Protein AF-A0A350CQW1-F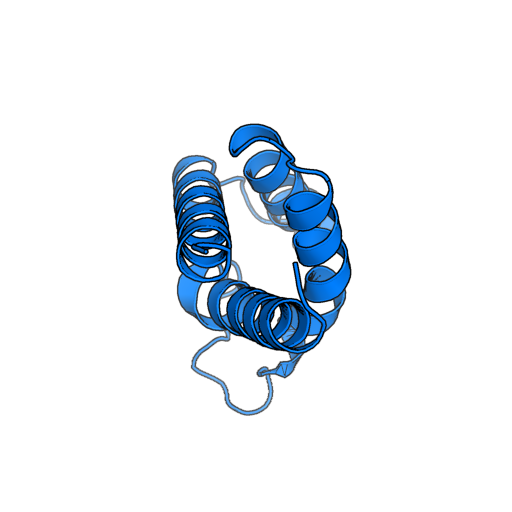1 (afdb_monomer_lite)

Secondary structure (DSSP, 8-state):
--HHHHHHHHHHHHHHIIIII-TTS-TT-GGGTTTTTTTHHHHHHHHHTT--HHHHHHHHHHIIIIIS-PPP-HHHHHHHHHHHHHHHHHHS--

Structure (mmCIF, N/CA/C/O backbone):
data_AF-A0A350CQW1-F1
#
_entry.id   AF-A0A350CQW1-F1
#
loop_
_atom_site.group_PDB
_atom_site.id
_atom_site.type_symbol
_atom_site.label_atom_id
_atom_site.label_alt_id
_atom_site.label_comp_id
_atom_site.label_asym_id
_atom_site.label_entity_id
_atom_site.label_seq_id
_atom_site.pdbx_PDB_ins_code
_atom_site.Cartn_x
_atom_site.Cartn_y
_atom_site.Cartn_z
_atom_site.occupancy
_atom_site.B_iso_or_equiv
_atom_site.auth_seq_id
_atom_site.auth_comp_id
_atom_site.auth_asym_id
_atom_site.auth_atom_id
_atom_site.pdbx_PDB_model_num
ATOM 1 N N . MET A 1 1 ? -10.373 2.164 15.970 1.00 83.31 1 MET A N 1
ATOM 2 C CA . MET A 1 1 ? -9.797 0.851 15.644 1.00 83.31 1 MET A CA 1
ATOM 3 C C . MET A 1 1 ? -9.137 0.287 16.891 1.00 83.31 1 MET A C 1
ATOM 5 O O . MET A 1 1 ? -8.336 0.993 17.503 1.00 83.31 1 MET A O 1
ATOM 9 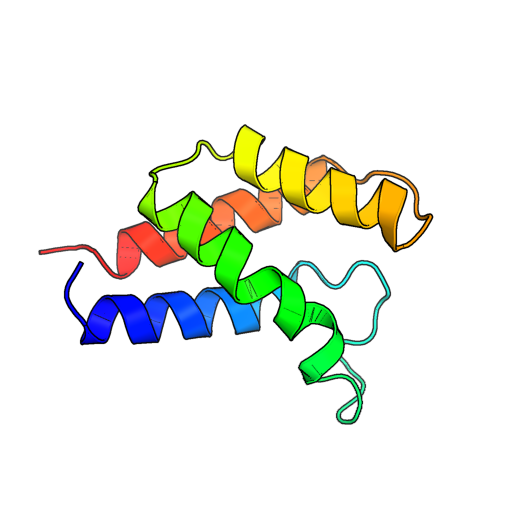N N . SER A 1 2 ? -9.496 -0.925 17.304 1.00 91.69 2 SER A N 1
ATOM 10 C CA . SER A 1 2 ? -8.842 -1.625 18.416 1.00 91.69 2 SER A CA 1
ATOM 11 C C . SER A 1 2 ? -7.417 -2.069 18.046 1.00 91.69 2 SER A C 1
ATOM 13 O O . SER A 1 2 ? -7.045 -2.105 16.872 1.00 91.69 2 SER A O 1
ATOM 15 N N . THR A 1 3 ? -6.595 -2.451 19.032 1.00 93.25 3 THR A N 1
ATOM 16 C CA . THR A 1 3 ? -5.247 -3.003 18.777 1.00 93.25 3 THR A CA 1
ATOM 17 C C . THR A 1 3 ? -5.295 -4.235 17.866 1.00 93.25 3 THR A C 1
ATOM 19 O O . THR A 1 3 ? -4.417 -4.420 17.023 1.00 93.25 3 THR A O 1
ATOM 22 N N . GLN A 1 4 ? -6.326 -5.074 18.018 1.00 95.25 4 GLN A N 1
ATOM 23 C CA . GLN A 1 4 ? -6.488 -6.292 17.227 1.00 95.25 4 GLN A CA 1
ATOM 24 C C . GLN A 1 4 ? -6.839 -5.976 15.769 1.00 95.25 4 GLN A C 1
ATOM 26 O O . GLN A 1 4 ? -6.217 -6.527 14.862 1.00 95.25 4 GLN A O 1
ATOM 31 N N . GLU A 1 5 ? -7.780 -5.061 15.542 1.00 95.88 5 GLU A N 1
ATOM 32 C CA . GLU A 1 5 ? -8.131 -4.585 14.200 1.00 95.88 5 GLU A CA 1
ATOM 33 C C . GLU A 1 5 ? -6.942 -3.894 13.531 1.00 95.88 5 GLU A C 1
ATOM 35 O O . GLU A 1 5 ? -6.666 -4.142 12.363 1.00 95.88 5 GLU A O 1
ATOM 40 N N . GLY A 1 6 ? -6.174 -3.097 14.283 1.00 97.25 6 GLY A N 1
ATOM 41 C CA . GLY A 1 6 ? -4.981 -2.434 13.763 1.00 97.25 6 GLY A CA 1
ATOM 42 C C . GLY A 1 6 ? -3.911 -3.418 13.317 1.00 97.25 6 GLY A C 1
ATOM 43 O O . GLY A 1 6 ? -3.352 -3.271 12.232 1.00 97.25 6 GLY A O 1
ATOM 44 N N . LYS A 1 7 ? -3.670 -4.471 14.103 1.00 97.88 7 LYS A N 1
ATOM 45 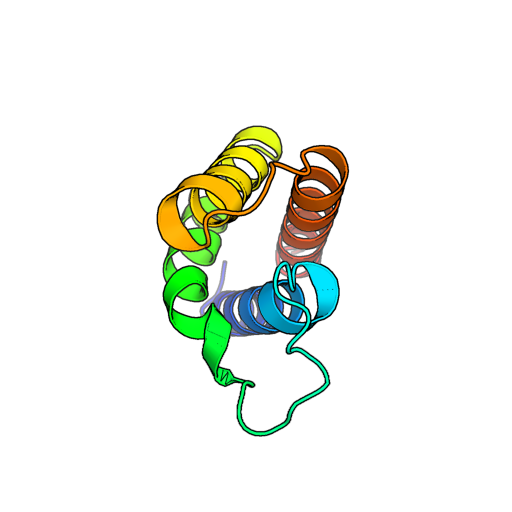C CA . LYS A 1 7 ? -2.758 -5.549 13.709 1.00 97.88 7 LYS A CA 1
ATOM 46 C C . LYS A 1 7 ? -3.264 -6.290 12.469 1.00 97.88 7 LYS A C 1
ATOM 48 O O . LYS A 1 7 ? -2.465 -6.572 11.579 1.00 97.88 7 LYS A O 1
ATOM 53 N N . ALA A 1 8 ? -4.563 -6.581 12.400 1.00 98.06 8 ALA A N 1
ATOM 54 C CA . ALA A 1 8 ? -5.162 -7.229 11.238 1.00 98.06 8 ALA A CA 1
ATOM 55 C C . ALA A 1 8 ? -5.037 -6.351 9.985 1.00 98.06 8 ALA A C 1
ATOM 57 O O . ALA A 1 8 ? -4.589 -6.830 8.948 1.00 98.06 8 ALA A O 1
ATOM 58 N N . LEU A 1 9 ? -5.341 -5.055 10.084 1.00 98.38 9 LEU A N 1
ATOM 59 C CA . LEU A 1 9 ? -5.229 -4.123 8.967 1.00 98.38 9 LEU A CA 1
ATOM 60 C C . LEU A 1 9 ? -3.777 -3.989 8.499 1.00 98.38 9 LEU A C 1
ATOM 62 O O . LEU A 1 9 ? -3.526 -4.035 7.301 1.00 98.38 9 LEU A O 1
ATOM 66 N N . TYR A 1 10 ? -2.814 -3.904 9.419 1.00 98.62 10 TYR A N 1
ATOM 67 C CA . TYR A 1 10 ? -1.391 -3.873 9.070 1.00 98.62 10 TYR A CA 1
ATOM 68 C C . TYR A 1 10 ? -0.969 -5.115 8.268 1.00 98.62 10 TYR A C 1
ATOM 70 O O . TYR A 1 10 ? -0.252 -5.000 7.276 1.00 98.62 10 TYR A O 1
ATOM 78 N N . GLN A 1 11 ? -1.457 -6.300 8.654 1.00 98.62 11 GLN A N 1
ATOM 79 C CA . GLN A 1 11 ? -1.224 -7.539 7.903 1.00 98.62 11 GLN A CA 1
ATOM 80 C C . GLN A 1 11 ? -1.867 -7.495 6.510 1.00 98.62 11 GLN A C 1
ATOM 82 O O . GLN A 1 11 ? -1.219 -7.866 5.536 1.00 98.62 11 GLN A O 1
ATOM 87 N N . ARG A 1 12 ? -3.099 -6.983 6.384 1.00 98.69 12 ARG A N 1
ATOM 88 C CA . ARG A 1 12 ? -3.759 -6.834 5.075 1.00 98.69 12 ARG A CA 1
ATOM 89 C C . ARG A 1 12 ? -3.036 -5.863 4.157 1.00 98.69 12 ARG A C 1
ATOM 91 O O . ARG A 1 12 ? -2.930 -6.137 2.969 1.00 98.69 12 ARG A O 1
ATOM 98 N N . VAL A 1 13 ? -2.500 -4.768 4.691 1.00 98.81 13 VAL A N 1
ATOM 99 C CA . VAL A 1 13 ? -1.667 -3.842 3.914 1.00 98.81 13 VAL A CA 1
ATOM 100 C C . VAL A 1 13 ? -0.442 -4.574 3.358 1.00 98.81 13 VAL A C 1
ATOM 102 O O . VAL A 1 13 ? -0.186 -4.501 2.161 1.00 98.81 13 VAL A O 1
ATOM 105 N N . ASP A 1 14 ? 0.280 -5.325 4.192 1.00 98.81 14 ASP A N 1
ATOM 106 C CA . ASP A 1 14 ? 1.450 -6.107 3.766 1.00 98.81 14 ASP A CA 1
ATOM 107 C C . ASP A 1 14 ? 1.114 -7.173 2.704 1.00 98.81 14 ASP A C 1
ATOM 109 O O . ASP A 1 14 ? 1.865 -7.368 1.749 1.00 98.81 14 ASP A O 1
ATOM 113 N N . GLU A 1 15 ? -0.025 -7.854 2.828 1.00 98.75 15 GLU A N 1
ATOM 114 C CA . GLU A 1 15 ? -0.506 -8.814 1.825 1.00 98.75 15 GLU A CA 1
ATOM 115 C C . GLU A 1 15 ? -0.880 -8.128 0.505 1.00 98.75 15 GLU A C 1
ATOM 117 O O . GLU A 1 15 ? -0.463 -8.574 -0.563 1.00 98.75 15 GLU A O 1
ATOM 122 N N . VAL A 1 16 ? -1.639 -7.032 0.558 1.00 98.81 16 VAL A N 1
ATOM 123 C CA . VAL A 1 16 ? -2.110 -6.321 -0.638 1.00 98.81 16 VAL A CA 1
ATOM 124 C C . VAL A 1 16 ? -0.947 -5.696 -1.406 1.00 98.81 16 VAL A C 1
ATOM 126 O O . VAL A 1 16 ? -0.892 -5.816 -2.631 1.00 98.81 16 VAL A O 1
ATOM 129 N N . LEU A 1 17 ? 0.018 -5.081 -0.716 1.00 98.75 17 LEU A N 1
ATOM 130 C CA . LEU A 1 17 ? 1.201 -4.535 -1.382 1.00 98.75 17 LEU A CA 1
ATOM 131 C C . LEU A 1 17 ? 2.033 -5.636 -2.047 1.00 98.75 17 LEU A C 1
ATOM 133 O O . LEU A 1 17 ? 2.512 -5.446 -3.163 1.00 98.75 17 LEU A O 1
ATOM 137 N N . HIS A 1 18 ? 2.174 -6.794 -1.398 1.00 98.69 18 HIS A N 1
ATOM 138 C CA . HIS A 1 18 ? 2.983 -7.877 -1.940 1.00 98.69 18 HIS A CA 1
ATOM 139 C C . HIS A 1 18 ? 2.311 -8.662 -3.063 1.00 98.69 18 HIS A C 1
ATOM 141 O O . HIS A 1 18 ? 2.988 -8.980 -4.028 1.00 98.69 18 HIS A O 1
ATOM 147 N N . TYR A 1 19 ? 1.017 -8.971 -2.967 1.00 98.50 19 TYR A N 1
ATOM 148 C CA . TYR A 1 19 ? 0.348 -9.861 -3.922 1.00 98.50 19 TYR A CA 1
ATOM 149 C C . TYR A 1 19 ? -0.473 -9.143 -4.997 1.00 98.50 19 TYR A C 1
ATOM 151 O O . TYR A 1 19 ? -0.693 -9.724 -6.056 1.00 98.50 19 TYR A O 1
ATOM 159 N N . LEU A 1 20 ? -0.969 -7.928 -4.735 1.00 98.38 20 LEU A N 1
ATOM 160 C CA . LEU A 1 20 ? -1.849 -7.216 -5.673 1.00 98.38 20 LEU A CA 1
ATOM 161 C C . LEU A 1 20 ? -1.158 -6.031 -6.345 1.00 98.38 20 LEU A C 1
ATOM 163 O O . LEU A 1 20 ? -1.383 -5.798 -7.528 1.00 98.38 20 LEU A O 1
ATOM 167 N N . TRP A 1 21 ? -0.361 -5.261 -5.603 1.00 98.56 21 TRP A N 1
ATOM 168 C CA . TRP A 1 21 ? 0.308 -4.093 -6.176 1.00 98.56 21 TRP A CA 1
ATOM 169 C C . TRP A 1 21 ? 1.513 -4.485 -7.033 1.00 98.56 21 TRP A C 1
ATOM 171 O O . TRP A 1 21 ? 1.589 -4.047 -8.176 1.00 98.56 21 TRP A O 1
ATOM 181 N N . ASP A 1 22 ? 2.419 -5.293 -6.472 1.00 98.38 22 ASP A N 1
ATOM 182 C CA . ASP A 1 22 ? 3.579 -5.953 -7.098 1.00 98.38 22 ASP A CA 1
ATOM 183 C C . ASP A 1 22 ? 4.103 -5.361 -8.432 1.00 98.38 22 ASP A C 1
ATOM 185 O O . ASP A 1 22 ? 4.178 -6.064 -9.445 1.00 98.38 22 ASP A O 1
ATOM 189 N N . PRO A 1 23 ? 4.497 -4.077 -8.478 1.00 98.00 23 PRO A N 1
ATOM 190 C CA . PRO A 1 23 ? 4.829 -3.404 -9.735 1.00 98.00 23 PRO A CA 1
ATOM 191 C C . PRO A 1 23 ? 6.086 -3.960 -10.423 1.00 98.00 23 PRO A C 1
ATOM 193 O O . PRO A 1 23 ? 6.248 -3.767 -11.628 1.00 98.00 23 PRO A O 1
ATOM 196 N N . ILE A 1 24 ? 6.969 -4.645 -9.685 1.00 97.81 24 ILE 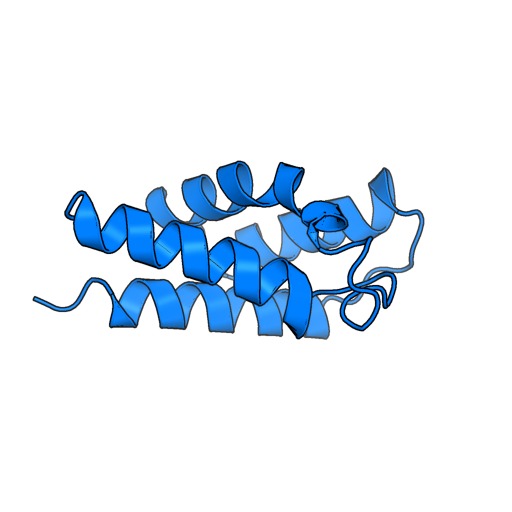A N 1
ATOM 197 C CA . ILE A 1 24 ? 8.181 -5.285 -10.227 1.00 97.81 24 ILE A CA 1
ATOM 198 C C . ILE A 1 24 ? 8.044 -6.808 -10.400 1.00 97.81 24 ILE A C 1
ATOM 200 O O . ILE A 1 24 ? 8.981 -7.445 -10.878 1.00 97.81 24 ILE A O 1
ATOM 204 N N . GLY A 1 25 ? 6.885 -7.395 -10.077 1.00 97.88 25 GLY A N 1
ATOM 205 C CA . GLY A 1 25 ? 6.568 -8.792 -10.395 1.00 97.88 25 GLY A CA 1
ATOM 206 C C . GLY A 1 25 ? 7.325 -9.839 -9.569 1.00 97.88 25 GLY A C 1
ATOM 207 O O . GLY A 1 25 ? 7.709 -10.880 -10.105 1.00 97.88 25 GLY A O 1
ATOM 208 N N . VAL A 1 26 ? 7.583 -9.574 -8.285 1.00 98.25 26 VAL A N 1
ATOM 209 C CA . VAL A 1 26 ? 8.377 -10.451 -7.404 1.00 98.25 26 VAL A CA 1
ATOM 210 C C . VAL A 1 26 ? 7.546 -11.256 -6.402 1.00 98.25 26 VAL A C 1
ATOM 212 O O . VAL A 1 26 ? 8.108 -12.046 -5.643 1.00 98.25 26 VAL A O 1
ATOM 215 N N . SER A 1 27 ? 6.218 -11.128 -6.410 1.00 98.06 27 SER A N 1
ATOM 216 C CA . SER A 1 27 ? 5.304 -11.841 -5.497 1.00 98.06 27 SER A CA 1
ATOM 217 C C . SER A 1 27 ? 5.418 -13.370 -5.540 1.00 98.06 27 SER A C 1
ATOM 219 O O . SER A 1 27 ? 5.161 -14.053 -4.549 1.00 98.06 27 SER A O 1
ATOM 221 N N . GLY A 1 28 ? 5.844 -13.929 -6.676 1.00 97.94 28 GLY A N 1
ATOM 222 C CA . GLY A 1 28 ? 6.084 -15.364 -6.848 1.00 97.94 28 GLY A CA 1
ATOM 223 C C . GLY A 1 28 ? 7.433 -15.860 -6.312 1.00 97.94 28 GLY A C 1
ATOM 224 O O . GLY A 1 28 ? 7.696 -17.060 -6.366 1.00 97.94 28 GLY A O 1
ATOM 225 N N . ILE A 1 29 ? 8.304 -14.970 -5.826 1.00 98.19 29 ILE A N 1
ATOM 226 C CA . ILE A 1 29 ? 9.666 -15.297 -5.391 1.00 98.19 29 ILE A CA 1
ATOM 227 C C . ILE A 1 29 ? 9.707 -15.314 -3.855 1.00 98.19 29 ILE A C 1
ATOM 229 O O . ILE A 1 29 ? 9.691 -14.250 -3.236 1.00 98.19 29 ILE A O 1
ATOM 233 N N . PRO A 1 30 ? 9.844 -16.485 -3.197 1.00 96.00 30 PRO A N 1
ATOM 234 C CA . PRO A 1 30 ? 9.799 -16.566 -1.732 1.00 96.00 30 PRO A CA 1
ATOM 235 C C . PRO A 1 30 ? 10.843 -15.695 -1.019 1.00 96.00 30 PRO A C 1
ATOM 237 O O . PRO A 1 30 ? 10.573 -15.142 0.044 1.00 96.00 30 PRO A O 1
ATOM 240 N N . ALA A 1 31 ? 12.027 -15.540 -1.618 1.00 97.62 31 ALA A N 1
ATOM 241 C CA . ALA A 1 31 ? 13.101 -14.708 -1.076 1.00 97.62 31 ALA A CA 1
ATOM 242 C C . ALA A 1 31 ? 12.800 -13.195 -1.128 1.00 97.62 31 ALA A C 1
ATOM 244 O O . ALA A 1 31 ? 13.474 -12.436 -0.442 1.00 97.62 31 ALA A O 1
ATOM 245 N N . ALA A 1 32 ? 11.796 -12.767 -1.902 1.00 97.75 32 ALA A N 1
ATOM 246 C CA . ALA A 1 32 ? 11.399 -11.371 -2.079 1.00 97.75 32 ALA A CA 1
ATOM 247 C C . ALA A 1 32 ? 10.147 -10.994 -1.263 1.00 97.75 32 ALA A C 1
ATOM 249 O O . ALA A 1 32 ? 9.528 -9.957 -1.506 1.00 97.75 32 ALA A O 1
ATOM 250 N N . ARG A 1 33 ? 9.740 -11.807 -0.271 1.00 97.56 33 ARG A N 1
ATOM 251 C CA . ARG A 1 33 ? 8.538 -11.519 0.535 1.00 97.56 33 ARG A CA 1
ATOM 252 C C . ARG A 1 33 ? 8.605 -10.163 1.243 1.00 97.56 33 ARG A C 1
ATOM 254 O O . ARG A 1 33 ? 7.571 -9.550 1.496 1.00 97.56 33 ARG A O 1
ATOM 261 N N . ASN A 1 34 ? 9.803 -9.698 1.574 1.00 97.31 34 ASN A N 1
ATOM 262 C CA . ASN A 1 34 ? 10.020 -8.436 2.270 1.00 97.31 34 ASN A CA 1
ATOM 263 C C . ASN A 1 34 ? 10.213 -7.224 1.345 1.00 97.31 34 ASN A C 1
ATOM 265 O O . ASN A 1 34 ? 10.358 -6.124 1.873 1.00 97.31 34 ASN A O 1
ATOM 269 N N . GLU A 1 35 ? 10.175 -7.393 0.017 1.00 98.25 35 GLU A N 1
ATOM 270 C CA . GLU A 1 35 ? 10.489 -6.333 -0.956 1.00 98.25 35 GLU A CA 1
ATOM 271 C C . GLU A 1 35 ? 9.719 -5.031 -0.685 1.00 98.25 35 GLU A C 1
ATOM 273 O O . GLU A 1 35 ? 10.283 -3.941 -0.693 1.00 98.25 35 GLU A O 1
ATOM 278 N N . TYR A 1 36 ? 8.430 -5.146 -0.360 1.00 98.44 36 TYR A N 1
ATOM 279 C CA . TYR A 1 36 ? 7.543 -3.995 -0.173 1.00 98.44 36 TYR A CA 1
ATOM 280 C C . TYR A 1 36 ? 7.280 -3.633 1.297 1.00 98.44 36 TYR A C 1
ATOM 282 O O . TYR A 1 36 ? 6.481 -2.738 1.578 1.00 98.44 36 TYR A O 1
ATOM 290 N N . GLN A 1 37 ? 7.936 -4.301 2.255 1.00 98.12 37 GLN A N 1
ATOM 291 C CA . GLN A 1 37 ? 7.648 -4.125 3.687 1.00 98.12 37 GLN A CA 1
ATOM 292 C C . GLN A 1 37 ? 7.910 -2.703 4.195 1.00 98.12 37 GLN A C 1
ATOM 294 O O . GLN A 1 37 ? 7.246 -2.254 5.130 1.00 98.12 37 GLN A O 1
ATOM 299 N N . SER A 1 38 ? 8.845 -1.977 3.581 1.00 98.25 38 SER A N 1
ATOM 300 C CA . SER A 1 38 ? 9.171 -0.595 3.950 1.00 98.25 38 SER A CA 1
ATOM 301 C C . SER A 1 38 ? 8.014 0.386 3.713 1.00 98.25 38 SER A C 1
ATOM 303 O O . SER A 1 38 ? 7.941 1.412 4.390 1.00 98.25 38 SER A O 1
ATOM 305 N N . TYR A 1 39 ? 7.081 0.067 2.808 1.00 98.56 39 TYR A N 1
ATOM 306 C CA . TYR A 1 39 ? 5.935 0.918 2.470 1.00 98.56 39 TYR A CA 1
ATOM 307 C C . TYR A 1 39 ? 4.699 0.645 3.337 1.00 98.56 39 TYR A C 1
ATOM 309 O O . TYR A 1 39 ? 3.849 1.523 3.499 1.00 98.56 39 TYR A O 1
ATOM 317 N N . VAL A 1 40 ? 4.616 -0.542 3.947 1.00 98.81 40 VAL A N 1
ATOM 318 C CA . VAL A 1 40 ? 3.501 -0.967 4.811 1.00 98.81 40 VAL A CA 1
ATOM 319 C C . VAL A 1 40 ? 3.162 0.051 5.909 1.00 98.81 40 VAL A C 1
ATOM 321 O O . VAL A 1 40 ? 1.993 0.434 5.991 1.00 98.81 40 VAL A O 1
ATOM 324 N N . PRO A 1 41 ? 4.111 0.551 6.731 1.00 98.75 41 PRO A N 1
ATOM 325 C CA . PRO A 1 41 ? 3.768 1.484 7.806 1.00 98.75 41 PRO A CA 1
ATOM 326 C C . PRO A 1 41 ? 3.210 2.817 7.293 1.00 98.75 41 PRO A C 1
ATOM 328 O O . PRO A 1 41 ? 2.366 3.415 7.957 1.00 98.75 41 PRO A O 1
ATOM 331 N N . ILE A 1 42 ? 3.630 3.267 6.108 1.00 98.75 42 ILE A N 1
ATOM 332 C CA . ILE A 1 42 ? 3.170 4.532 5.523 1.00 98.75 42 ILE A CA 1
ATOM 333 C C . ILE A 1 42 ? 1.750 4.372 4.976 1.00 98.75 42 ILE A C 1
ATOM 335 O O . ILE A 1 42 ? 0.875 5.176 5.288 1.00 98.75 42 ILE A O 1
ATOM 339 N N . VAL A 1 43 ? 1.485 3.299 4.225 1.00 98.81 43 VAL A N 1
ATOM 340 C CA . VAL A 1 43 ? 0.135 3.005 3.715 1.00 98.81 43 VAL A CA 1
ATOM 341 C C . VAL A 1 43 ? -0.846 2.763 4.865 1.00 98.81 43 VAL A C 1
ATOM 343 O O . VAL A 1 43 ? -1.972 3.258 4.835 1.00 98.81 43 VAL A O 1
ATOM 346 N N . PHE A 1 44 ? -0.413 2.068 5.917 1.00 98.75 44 PHE A N 1
ATOM 347 C CA . PHE A 1 44 ? -1.202 1.891 7.134 1.00 98.75 44 PHE A CA 1
ATOM 348 C C . PHE A 1 44 ? -1.534 3.228 7.819 1.00 98.75 44 PHE A C 1
ATOM 350 O O . PHE A 1 44 ? -2.673 3.431 8.244 1.00 98.75 44 PHE A O 1
ATOM 357 N N . ALA A 1 45 ? -0.574 4.156 7.905 1.00 98.56 45 ALA A N 1
ATOM 358 C CA . ALA A 1 45 ? -0.812 5.493 8.449 1.00 98.56 45 ALA A CA 1
ATOM 359 C C . ALA A 1 45 ? -1.832 6.277 7.606 1.00 98.56 45 ALA A C 1
ATOM 361 O O . ALA A 1 45 ? -2.812 6.770 8.160 1.00 98.56 45 ALA A O 1
ATOM 362 N N . LEU A 1 46 ? -1.679 6.288 6.275 1.00 98.75 46 LEU A N 1
ATOM 363 C CA . LEU A 1 46 ? -2.632 6.928 5.357 1.00 98.75 46 LEU A CA 1
ATOM 364 C C . LEU A 1 46 ? -4.054 6.385 5.538 1.00 98.75 46 LEU A C 1
ATOM 366 O O . LEU A 1 46 ? -5.018 7.149 5.601 1.00 98.75 46 LEU A O 1
ATOM 370 N N . LEU A 1 47 ? -4.196 5.064 5.675 1.00 98.31 47 LEU A N 1
ATOM 371 C CA . LEU A 1 47 ? -5.485 4.448 5.963 1.00 98.31 47 LEU A CA 1
ATOM 372 C C . LEU A 1 47 ? -6.050 4.946 7.295 1.00 98.31 47 LEU A C 1
ATOM 374 O O . LEU A 1 47 ? -7.208 5.349 7.330 1.00 98.31 47 LEU A O 1
ATOM 378 N N . ASN A 1 48 ? -5.271 4.976 8.377 1.00 96.31 48 ASN A N 1
ATOM 379 C CA . ASN A 1 48 ? -5.741 5.461 9.683 1.00 96.31 48 ASN A CA 1
ATOM 380 C C . ASN A 1 48 ? -6.121 6.943 9.689 1.00 96.31 48 ASN A C 1
ATOM 382 O O . ASN A 1 48 ? -7.083 7.323 10.353 1.00 96.31 48 ASN A O 1
ATOM 386 N N . GLU A 1 49 ? -5.425 7.757 8.902 1.00 97.06 49 GLU A N 1
ATOM 387 C CA . GLU A 1 49 ? -5.714 9.180 8.707 1.00 97.06 49 GLU A CA 1
ATOM 388 C C . GLU A 1 49 ? -6.934 9.425 7.802 1.00 97.06 49 GLU A C 1
ATOM 390 O O . GLU A 1 49 ? -7.311 10.569 7.562 1.00 97.06 49 GLU A O 1
ATOM 395 N N . ASN A 1 50 ? -7.600 8.358 7.345 1.00 96.25 50 ASN A N 1
ATOM 396 C CA . ASN A 1 50 ? -8.731 8.404 6.416 1.00 96.25 50 ASN A CA 1
ATOM 397 C C . ASN A 1 50 ? -8.374 9.085 5.086 1.00 96.25 50 ASN A C 1
ATOM 399 O O . ASN A 1 50 ? -9.210 9.773 4.498 1.00 96.25 50 ASN A O 1
ATOM 403 N N . ALA A 1 51 ? -7.145 8.881 4.601 1.00 98.06 51 ALA A N 1
ATOM 404 C CA . ALA A 1 51 ? -6.750 9.335 3.278 1.00 98.06 51 ALA A CA 1
ATOM 405 C C . ALA A 1 51 ? -7.712 8.783 2.212 1.00 98.06 51 ALA A C 1
ATOM 407 O O . ALA A 1 51 ? -8.122 7.616 2.234 1.00 98.06 51 ALA A O 1
ATOM 408 N N . SER A 1 52 ? -8.072 9.643 1.264 1.00 97.88 52 SER A N 1
ATOM 409 C CA . SER A 1 52 ? -8.896 9.272 0.118 1.00 97.88 52 SER A CA 1
ATOM 410 C C . SER A 1 52 ? -8.196 8.239 -0.767 1.00 97.88 52 SER A C 1
ATOM 412 O O . SER A 1 52 ? -6.969 8.106 -0.762 1.00 97.88 52 SER A O 1
ATOM 414 N N . MET A 1 53 ? -8.988 7.541 -1.584 1.00 97.38 53 MET A N 1
ATOM 415 C CA . MET A 1 53 ? -8.483 6.549 -2.535 1.00 97.38 53 MET A CA 1
ATOM 416 C C . MET A 1 53 ? -7.416 7.160 -3.456 1.00 97.38 53 MET A C 1
ATOM 418 O O . MET A 1 53 ? -6.372 6.556 -3.679 1.00 97.38 53 MET A O 1
ATOM 422 N N . GLU A 1 54 ? -7.637 8.391 -3.928 1.00 98.19 54 GLU A N 1
ATOM 423 C CA . GLU A 1 54 ? -6.698 9.104 -4.802 1.00 98.19 54 GLU A CA 1
ATOM 424 C C . GLU A 1 54 ? -5.387 9.474 -4.093 1.00 98.19 54 GLU A C 1
ATOM 426 O O . GLU A 1 54 ? -4.329 9.429 -4.714 1.00 98.19 54 GLU A O 1
ATOM 431 N N . GLN A 1 55 ? -5.416 9.794 -2.793 1.00 98.56 55 GLN A N 1
ATOM 432 C CA . GLN A 1 55 ? -4.190 10.062 -2.028 1.00 98.56 55 GLN A CA 1
ATOM 433 C C . GLN A 1 55 ? -3.331 8.801 -1.885 1.00 98.56 55 GLN A C 1
ATOM 435 O O . GLN A 1 55 ? -2.117 8.859 -2.074 1.00 98.56 55 GLN A O 1
ATOM 440 N N . ILE A 1 56 ? -3.955 7.654 -1.599 1.00 98.75 56 ILE A N 1
ATOM 441 C CA . ILE A 1 56 ? -3.249 6.370 -1.490 1.00 98.75 56 ILE A CA 1
ATOM 442 C C . ILE A 1 56 ? -2.713 5.943 -2.863 1.00 98.75 56 ILE A C 1
ATOM 444 O O . ILE A 1 56 ? -1.537 5.600 -2.984 1.00 98.75 56 ILE A O 1
ATOM 448 N N . ALA A 1 57 ? -3.536 6.016 -3.913 1.00 98.69 57 ALA A N 1
ATOM 449 C CA . ALA A 1 57 ? -3.122 5.683 -5.276 1.00 98.69 57 ALA A CA 1
ATOM 450 C C . ALA A 1 57 ? -1.978 6.588 -5.767 1.00 98.69 57 ALA A C 1
ATOM 452 O O . ALA A 1 57 ? -1.014 6.101 -6.359 1.00 98.69 57 ALA A O 1
ATOM 453 N N . GLY A 1 58 ? -2.049 7.890 -5.473 1.00 98.62 58 GLY A N 1
ATOM 454 C CA . GLY A 1 58 ? -0.999 8.860 -5.783 1.00 98.62 58 GLY A CA 1
ATOM 455 C C . GLY A 1 58 ? 0.326 8.532 -5.098 1.00 98.62 58 GLY A C 1
ATOM 456 O O . GLY A 1 58 ? 1.363 8.516 -5.758 1.00 98.62 58 GLY A O 1
ATOM 457 N N . TYR A 1 59 ? 0.291 8.185 -3.809 1.00 98.56 59 TYR A N 1
ATOM 458 C CA . TYR A 1 59 ? 1.474 7.736 -3.072 1.00 98.56 59 TYR A CA 1
ATOM 459 C C . TYR A 1 59 ? 2.105 6.477 -3.692 1.00 98.56 59 TYR A C 1
ATOM 461 O O . TYR A 1 59 ? 3.314 6.436 -3.923 1.00 98.56 59 TYR A O 1
ATOM 469 N N . LEU A 1 60 ? 1.296 5.465 -4.025 1.00 98.75 60 LEU A N 1
ATOM 470 C CA . LEU A 1 60 ? 1.792 4.242 -4.665 1.00 98.75 60 LEU A CA 1
ATOM 471 C C . LEU A 1 60 ? 2.399 4.529 -6.047 1.00 98.75 60 LEU A C 1
ATOM 473 O O . LEU A 1 60 ? 3.483 4.037 -6.354 1.00 98.75 60 LEU A O 1
ATOM 477 N N . ASN A 1 61 ? 1.753 5.369 -6.861 1.00 98.38 61 ASN A N 1
ATOM 478 C CA . ASN A 1 61 ? 2.287 5.806 -8.156 1.00 98.38 61 ASN A CA 1
ATOM 479 C C . ASN A 1 61 ? 3.616 6.565 -8.014 1.00 98.38 61 ASN A C 1
ATOM 481 O O . ASN A 1 61 ? 4.512 6.415 -8.848 1.00 98.38 61 ASN A O 1
ATOM 485 N N . GLU A 1 62 ? 3.772 7.369 -6.963 1.00 98.31 62 GLU A N 1
ATOM 486 C CA . GLU A 1 62 ? 5.028 8.061 -6.686 1.00 98.31 62 GLU A CA 1
ATOM 487 C C . GLU A 1 62 ? 6.167 7.072 -6.412 1.00 98.31 62 GLU A C 1
ATOM 489 O O . GLU A 1 62 ? 7.270 7.265 -6.920 1.00 98.31 62 GLU A O 1
ATOM 494 N N . ILE A 1 63 ? 5.910 5.981 -5.685 1.00 98.31 63 ILE A N 1
ATOM 495 C CA . ILE A 1 63 ? 6.916 4.931 -5.475 1.00 98.31 63 ILE A CA 1
ATOM 496 C C . ILE A 1 63 ? 7.267 4.245 -6.801 1.00 98.31 63 ILE A C 1
ATOM 498 O O . ILE A 1 63 ? 8.451 4.148 -7.139 1.00 98.31 63 ILE A O 1
ATOM 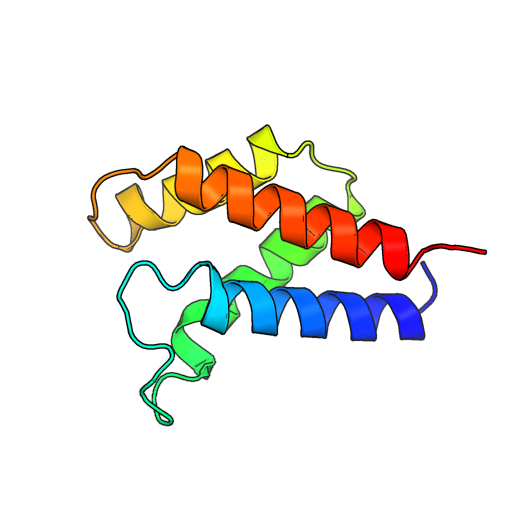502 N N . VAL A 1 64 ? 6.251 3.827 -7.571 1.00 98.38 64 VAL A N 1
ATOM 503 C CA . VAL A 1 64 ? 6.427 3.181 -8.888 1.00 98.38 64 VAL A CA 1
ATOM 504 C C . VAL A 1 64 ? 7.328 4.028 -9.790 1.00 98.38 64 VAL A C 1
ATOM 506 O O . VAL A 1 64 ? 8.264 3.521 -10.404 1.00 98.38 64 VAL A O 1
ATOM 509 N N . THR A 1 65 ? 7.085 5.335 -9.841 1.00 98.12 65 THR A N 1
ATOM 510 C CA . THR A 1 65 ? 7.805 6.233 -10.750 1.00 98.12 65 THR A CA 1
ATOM 511 C C . THR A 1 65 ? 9.153 6.693 -10.202 1.00 98.12 65 THR A C 1
ATOM 513 O O . THR A 1 65 ? 10.160 6.605 -10.903 1.00 98.12 65 THR A O 1
ATOM 516 N N . LYS A 1 66 ? 9.212 7.178 -8.957 1.00 97.69 66 LYS A N 1
ATOM 517 C CA . LYS A 1 66 ? 10.413 7.828 -8.406 1.00 97.69 66 LYS A CA 1
ATOM 518 C C . LYS A 1 66 ? 11.403 6.864 -7.769 1.00 97.69 66 LYS A C 1
ATOM 520 O O . LYS A 1 66 ? 12.595 7.154 -7.787 1.00 97.69 66 LYS A O 1
ATOM 525 N N . GLN A 1 67 ? 10.934 5.764 -7.181 1.00 96.69 67 GLN A N 1
ATOM 526 C CA . GLN A 1 67 ? 11.815 4.806 -6.505 1.00 96.69 67 GLN A CA 1
ATOM 527 C C . GLN A 1 67 ? 12.148 3.610 -7.395 1.00 96.69 67 GLN A C 1
ATOM 529 O O . GLN A 1 67 ? 13.292 3.169 -7.406 1.00 96.69 67 GLN A O 1
ATOM 534 N N . MET A 1 68 ? 11.176 3.116 -8.168 1.00 96.69 68 MET A N 1
ATOM 535 C CA . MET A 1 68 ? 11.362 1.935 -9.024 1.00 96.69 68 MET A CA 1
ATOM 536 C C . MET A 1 68 ? 11.709 2.290 -10.478 1.00 96.69 68 MET A C 1
ATOM 538 O O . MET A 1 68 ? 12.124 1.419 -11.237 1.00 96.69 68 MET A O 1
ATOM 542 N N . GLY A 1 69 ? 11.555 3.558 -10.881 1.00 97.88 69 GLY A N 1
ATOM 543 C CA . GLY A 1 69 ? 11.868 4.013 -12.240 1.00 97.88 69 GLY A CA 1
ATOM 544 C C . GLY A 1 69 ? 10.931 3.454 -13.316 1.00 97.88 69 GLY A C 1
ATOM 545 O O . GLY A 1 69 ? 11.295 3.418 -14.492 1.00 97.88 69 GLY A O 1
ATOM 546 N N . LEU A 1 70 ? 9.741 2.993 -12.928 1.00 97.88 70 LEU A N 1
ATOM 547 C CA . LEU A 1 70 ? 8.743 2.428 -13.828 1.00 97.88 70 LEU A CA 1
ATOM 548 C C . LEU A 1 70 ? 7.770 3.503 -14.321 1.00 97.88 70 LEU A C 1
ATOM 550 O O . LEU A 1 70 ? 7.686 4.612 -13.790 1.00 97.88 70 LEU A O 1
ATOM 554 N N . ARG A 1 71 ? 6.994 3.166 -15.353 1.00 97.06 71 ARG A N 1
ATOM 555 C CA . ARG A 1 71 ? 5.887 4.014 -15.800 1.00 97.06 71 ARG A CA 1
ATOM 556 C C . ARG A 1 71 ? 4.737 3.937 -14.796 1.00 97.06 71 ARG A C 1
ATOM 558 O O . ARG A 1 71 ? 4.447 2.868 -14.269 1.00 97.06 71 ARG A O 1
ATOM 565 N N . GLU A 1 72 ? 4.060 5.061 -14.587 1.00 93.00 72 GLU A N 1
ATOM 566 C CA . GLU A 1 72 ? 2.827 5.098 -13.801 1.00 93.00 72 GLU A CA 1
ATOM 567 C C . GLU A 1 72 ? 1.766 4.125 -14.343 1.00 93.00 72 GLU A C 1
ATOM 569 O O . GLU A 1 72 ? 1.647 3.909 -15.554 1.00 93.00 72 GLU A O 1
ATOM 574 N N . ASN A 1 73 ? 0.967 3.575 -13.431 1.00 94.25 73 ASN A N 1
ATOM 575 C CA . ASN A 1 73 ? -0.205 2.775 -13.763 1.00 94.25 73 ASN A CA 1
ATOM 576 C C . ASN A 1 73 ? -1.340 3.131 -12.799 1.00 94.25 73 ASN A C 1
ATOM 578 O O . ASN A 1 73 ? -1.601 2.439 -11.816 1.00 94.25 73 ASN A O 1
ATOM 582 N N . THR A 1 74 ? -1.989 4.257 -13.084 1.00 95.06 74 THR A N 1
ATOM 583 C CA . THR A 1 74 ? -3.020 4.849 -12.225 1.00 95.06 74 THR A CA 1
ATOM 584 C C . THR A 1 74 ? -4.223 3.942 -12.009 1.00 95.06 74 THR A C 1
ATOM 586 O O . THR A 1 74 ? -4.774 3.925 -10.913 1.00 95.06 74 THR A O 1
ATOM 589 N N . ASP A 1 75 ? -4.619 3.154 -13.006 1.00 97.50 75 ASP A N 1
ATOM 590 C CA . ASP A 1 75 ? -5.745 2.233 -12.844 1.00 97.50 75 ASP A CA 1
ATOM 591 C C . ASP A 1 75 ? -5.391 1.101 -11.871 1.00 97.50 75 ASP A C 1
ATOM 593 O O . ASP A 1 75 ? -6.183 0.780 -10.982 1.00 97.50 75 ASP A O 1
ATOM 597 N N . ALA A 1 76 ? -4.172 0.555 -11.964 1.00 95.88 76 ALA A N 1
ATOM 598 C CA . ALA A 1 76 ? -3.698 -0.460 -11.027 1.00 95.88 76 ALA A CA 1
ATOM 599 C C . ALA A 1 76 ? -3.565 0.091 -9.599 1.00 95.88 76 ALA A C 1
ATOM 601 O O . ALA A 1 76 ? -4.025 -0.543 -8.650 1.00 95.88 76 ALA A O 1
ATOM 602 N N . THR A 1 77 ? -2.990 1.284 -9.418 1.00 98.31 77 THR A N 1
ATOM 603 C CA . THR A 1 77 ? -2.836 1.869 -8.076 1.00 98.31 77 THR A CA 1
ATOM 604 C C . THR A 1 77 ? -4.165 2.302 -7.464 1.00 98.31 77 THR A C 1
ATOM 606 O O . THR A 1 77 ? -4.343 2.148 -6.256 1.00 98.31 77 THR A O 1
ATOM 609 N N . ARG A 1 78 ? -5.138 2.756 -8.267 1.00 98.62 78 ARG A N 1
ATOM 610 C CA . ARG A 1 78 ? -6.519 2.985 -7.809 1.00 98.62 78 ARG A CA 1
ATOM 611 C C . ARG A 1 78 ? -7.203 1.701 -7.377 1.00 98.62 78 ARG A C 1
ATOM 613 O O . ARG A 1 78 ? -7.833 1.687 -6.325 1.00 98.62 78 ARG A O 1
ATOM 620 N N . HIS A 1 79 ? -7.058 0.627 -8.150 1.00 98.62 79 HIS A N 1
ATOM 621 C CA . HIS A 1 79 ? -7.603 -0.673 -7.770 1.00 98.62 79 HIS A CA 1
ATOM 622 C C . HIS A 1 79 ? -7.030 -1.147 -6.425 1.00 98.62 79 HIS A C 1
ATOM 624 O O . HIS A 1 79 ? -7.787 -1.511 -5.528 1.00 98.62 79 HIS A O 1
ATOM 630 N N . VAL A 1 80 ? -5.709 -1.056 -6.245 1.00 98.75 80 VAL A N 1
ATOM 631 C CA . VAL A 1 80 ? -5.044 -1.376 -4.973 1.00 98.75 80 VAL A CA 1
ATOM 632 C C . VAL A 1 80 ? -5.562 -0.493 -3.833 1.00 98.75 80 VAL A C 1
ATOM 634 O O . VAL A 1 80 ? -5.890 -1.004 -2.764 1.00 98.75 80 VAL A O 1
ATOM 637 N N . ALA A 1 81 ? -5.677 0.819 -4.051 1.00 98.75 81 ALA A N 1
ATOM 638 C CA . ALA A 1 81 ? -6.195 1.748 -3.050 1.00 98.75 81 ALA A CA 1
ATOM 639 C C . ALA A 1 81 ? -7.640 1.421 -2.636 1.00 98.75 81 ALA A C 1
ATOM 641 O O . ALA A 1 81 ? -7.951 1.477 -1.447 1.00 98.75 81 ALA A O 1
ATOM 642 N N . ALA A 1 82 ? -8.499 1.034 -3.582 1.00 98.69 82 ALA A N 1
ATOM 643 C CA . ALA A 1 82 ? -9.862 0.598 -3.292 1.00 98.69 82 ALA A CA 1
ATOM 644 C C . ALA A 1 82 ? -9.875 -0.665 -2.414 1.00 98.69 82 ALA A C 1
ATOM 646 O O . ALA A 1 82 ? -10.514 -0.673 -1.366 1.00 98.69 82 ALA A O 1
ATOM 647 N N . VAL A 1 83 ? -9.080 -1.686 -2.760 1.00 98.81 83 VAL A N 1
ATOM 648 C CA . VAL A 1 83 ? -8.974 -2.922 -1.962 1.00 98.81 83 VAL A CA 1
ATOM 649 C C . VAL A 1 83 ? -8.480 -2.641 -0.537 1.00 98.81 83 VAL A C 1
ATOM 651 O O . VAL A 1 83 ? -8.971 -3.228 0.426 1.00 98.81 83 VAL A O 1
ATOM 654 N N . LEU A 1 84 ? -7.522 -1.726 -0.371 1.00 98.75 84 LEU A N 1
ATOM 655 C CA . LEU A 1 84 ? -7.034 -1.309 0.947 1.00 98.75 84 LEU A CA 1
ATOM 656 C C . LEU A 1 84 ? -8.130 -0.635 1.789 1.00 98.75 84 LEU A C 1
ATOM 658 O O . LEU A 1 84 ? -8.220 -0.877 2.996 1.00 98.75 84 LEU A O 1
ATOM 662 N N . GLN A 1 85 ? -8.966 0.196 1.164 1.00 98.44 85 GLN A N 1
ATOM 663 C CA . GLN A 1 85 ? -10.100 0.825 1.839 1.00 98.44 85 GLN A CA 1
ATOM 664 C C . GLN A 1 85 ? -11.183 -0.190 2.210 1.00 98.44 85 GLN A C 1
ATOM 666 O O . GLN A 1 85 ? -11.683 -0.133 3.334 1.00 98.44 85 GLN A O 1
ATOM 671 N N . ASP A 1 86 ? -11.482 -1.150 1.333 1.00 98.25 86 ASP A N 1
ATOM 672 C CA . ASP A 1 86 ? -12.427 -2.235 1.615 1.00 98.25 86 ASP A CA 1
ATOM 673 C C . ASP A 1 86 ? -11.965 -3.080 2.810 1.00 98.25 86 ASP A C 1
ATOM 675 O O . ASP A 1 86 ? -12.754 -3.373 3.710 1.00 98.25 86 ASP A O 1
ATOM 679 N N . TRP A 1 87 ? -10.668 -3.405 2.886 1.00 98.19 87 TRP A N 1
ATOM 680 C CA . TRP A 1 87 ? -10.097 -4.097 4.045 1.00 98.19 87 TRP A CA 1
ATOM 681 C C . TRP A 1 87 ? -10.244 -3.303 5.334 1.00 98.19 87 TRP A C 1
ATOM 683 O O . TRP A 1 87 ? -10.613 -3.873 6.361 1.00 98.19 87 TRP A O 1
ATOM 693 N N . LYS A 1 88 ? -9.963 -1.996 5.297 1.00 97.38 88 LYS A N 1
ATOM 694 C CA . LYS A 1 88 ? -10.168 -1.136 6.462 1.00 97.38 88 LYS A CA 1
ATOM 695 C C . LYS A 1 88 ? -11.635 -1.154 6.884 1.00 97.38 88 LYS A C 1
ATOM 697 O O . LYS A 1 88 ? -11.903 -1.419 8.048 1.00 97.38 88 LYS A O 1
ATOM 702 N N . ALA A 1 89 ? -12.558 -0.920 5.953 1.00 96.31 89 ALA A N 1
ATOM 703 C CA . ALA A 1 89 ? -13.988 -0.880 6.238 1.00 96.31 89 ALA A CA 1
ATOM 704 C C . ALA A 1 89 ? -14.480 -2.192 6.864 1.00 96.31 89 ALA A C 1
ATOM 706 O O . ALA A 1 89 ? -15.154 -2.157 7.888 1.00 96.31 89 ALA A O 1
ATOM 707 N N . ALA A 1 90 ? -14.081 -3.339 6.304 1.00 96.75 90 ALA A N 1
ATOM 708 C CA . ALA A 1 90 ? -14.458 -4.662 6.797 1.00 96.75 90 ALA A CA 1
ATOM 709 C C . ALA A 1 90 ? -13.920 -4.978 8.204 1.00 96.75 90 ALA A C 1
ATOM 711 O O . ALA A 1 90 ? -14.520 -5.769 8.926 1.00 96.75 90 ALA A O 1
ATOM 712 N N . LEU A 1 91 ? -12.789 -4.383 8.592 1.00 95.50 91 LEU A N 1
ATOM 713 C CA . LEU A 1 91 ? -12.167 -4.583 9.904 1.00 95.50 91 LEU A CA 1
ATOM 714 C C . LEU A 1 91 ? -12.624 -3.564 10.952 1.00 95.50 91 LEU A C 1
ATOM 716 O O . LEU A 1 91 ? -12.326 -3.750 12.124 1.00 95.50 91 LEU A O 1
ATOM 720 N N . THR A 1 92 ? -13.320 -2.499 10.557 1.00 89.00 92 THR A N 1
ATOM 721 C CA . THR A 1 92 ? -13.808 -1.454 11.472 1.00 89.00 92 THR A CA 1
ATOM 722 C C . THR A 1 92 ? -15.325 -1.482 11.663 1.00 89.00 92 THR A C 1
ATOM 724 O O . THR A 1 92 ? -15.891 -0.477 12.082 1.00 89.00 92 THR A O 1
ATOM 727 N N . VAL A 1 93 ? -15.994 -2.584 11.313 1.00 76.88 93 VAL A N 1
ATOM 728 C CA . VAL A 1 93 ? -17.436 -2.742 11.555 1.00 76.88 93 VAL A C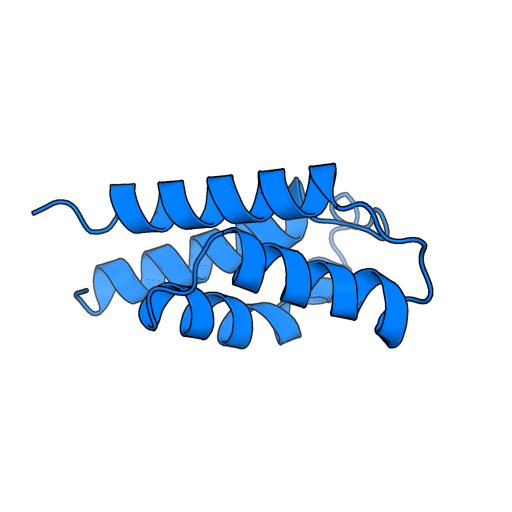A 1
ATOM 729 C C . VAL A 1 93 ? -17.657 -3.079 13.032 1.00 76.88 93 VAL A C 1
ATOM 731 O O . VAL A 1 93 ? -17.129 -4.087 13.502 1.00 76.88 93 VAL A O 1
ATOM 734 N N . ASP A 1 94 ? -18.410 -2.218 13.726 1.00 57.97 94 ASP A N 1
ATOM 735 C CA . ASP A 1 94 ? -18.930 -2.444 15.086 1.00 57.97 94 ASP A CA 1
ATOM 736 C C . ASP A 1 94 ? -19.916 -3.627 15.143 1.00 57.97 94 ASP A C 1
ATOM 738 O O . ASP A 1 94 ? -20.789 -3.725 14.243 1.00 57.97 94 ASP A O 1
#

Radius of gyration: 12.87 Å; chains: 1; bounding box: 32×27×35 Å

Sequence (94 aa):
MSTQEGKALYQRVDEVLHYLWDPIGVSGIPAARNEYQSYVPIVFALLNENASMEQIAGYLNEIVTKQMGLRENTDATRHVAAVLQDWKAALTVD

Foldseek 3Di:
DDPVLLVQLLVVLLVLCLPQLCLVVCSPPPVCSCVCVVCSVVLSVCVVVVPDLQVQLVVSQCCCCVVVVHHGDSVSSSVSSVSSNVSSVVSPDD

pLDDT: mean 96.86, std 5.05, range [57.97, 98.81]